Protein AF-A0A7J8TI11-F1 (afdb_monomer)

Organism: Gossypium davidsonii (NCBI:txid34287)

Mean predicted aligned error: 14.27 Å

Secondary structure (DSSP, 8-state):
--TTS-HHHHHHHHHHHHHHHHHHHHHHTTSSS--PPP---HHHHHHHHHHHHHHHHHHHHHHHHHHHHHHHHHHHHHS-HHHHHHHHHHHHHHHHHHHHHHH--

Sequence (105 aa):
MIEEFSGADLQAILSDAQFAAIHECLSSANSNEPGKMPAITDTVLKSIASKARRQLRFKIFSLKQQLLHLASSFLMNLIPWNLGNKISTWWEEDVELELSSVWHR

Solvent-accessible surface area (backbone atoms only — not comparable to full-atom values): 6168 Å² total; per-residue (Å²): 143,62,89,88,51,53,75,68,53,50,51,50,43,50,53,51,30,51,52,51,22,44,50,54,40,63,71,60,59,87,50,100,63,82,84,69,77,62,58,78,46,72,69,55,47,50,51,46,50,52,51,52,51,50,51,50,52,51,51,54,51,51,50,49,52,51,50,50,52,50,52,49,57,51,49,65,74,72,42,64,76,83,57,47,68,67,49,55,63,58,54,55,57,56,52,54,54,54,51,53,60,68,74,76,112

pLDDT: mean 72.11, std 12.58, range [42.88, 93.25]

Radius of gyration: 22.94 Å; Cα contacts (8 Å, |Δi|>4): 33; chains: 1; bounding box: 50×30×62 Å

Structure (mmCIF, N/CA/C/O backbone):
data_AF-A0A7J8TI11-F1
#
_entry.id   AF-A0A7J8TI11-F1
#
loop_
_atom_site.group_PDB
_atom_site.id
_atom_site.type_symbol
_atom_site.label_atom_id
_atom_site.label_alt_id
_atom_site.label_comp_id
_atom_site.label_asym_id
_atom_site.label_entity_id
_atom_site.label_seq_id
_atom_site.pdbx_PDB_ins_code
_atom_site.Cartn_x
_atom_site.Cartn_y
_atom_site.Cartn_z
_atom_site.occupancy
_atom_site.B_iso_or_equiv
_atom_site.auth_seq_id
_atom_site.auth_comp_id
_atom_site.auth_asym_id
_atom_site.auth_atom_id
_atom_site.pdbx_PDB_model_num
ATOM 1 N N . MET A 1 1 ? -9.167 7.881 -3.343 1.00 53.53 1 MET A N 1
ATOM 2 C CA . MET A 1 1 ? -8.105 7.322 -2.464 1.00 53.53 1 MET A CA 1
ATOM 3 C C . MET A 1 1 ? -7.507 6.018 -3.006 1.00 53.53 1 MET A C 1
ATOM 5 O O . MET A 1 1 ? -6.379 5.721 -2.646 1.00 53.53 1 MET A O 1
ATOM 9 N N . ILE A 1 2 ? -8.219 5.275 -3.866 1.00 56.16 2 ILE A N 1
ATOM 10 C CA . ILE A 1 2 ? -7.868 3.905 -4.292 1.00 56.16 2 ILE A CA 1
ATOM 11 C C . ILE A 1 2 ? -7.471 3.751 -5.772 1.00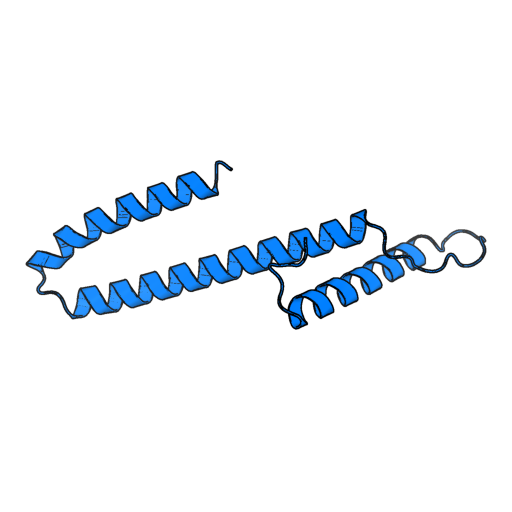 56.16 2 ILE A C 1
ATOM 13 O O . ILE A 1 2 ? -6.974 2.698 -6.139 1.00 56.16 2 ILE A O 1
ATOM 17 N N . GLU A 1 3 ? -7.628 4.780 -6.610 1.00 67.25 3 GLU A N 1
ATOM 18 C CA . GLU A 1 3 ? -7.377 4.683 -8.064 1.00 67.25 3 GLU A CA 1
ATOM 19 C C . GLU A 1 3 ? -5.907 4.447 -8.446 1.00 67.25 3 GLU A C 1
ATOM 21 O O . GLU A 1 3 ? -5.628 3.984 -9.545 1.00 67.25 3 GLU A O 1
ATOM 26 N N . GLU A 1 4 ? -4.962 4.739 -7.550 1.00 70.75 4 GLU A N 1
ATOM 27 C CA . GLU A 1 4 ? -3.522 4.595 -7.819 1.00 70.75 4 GLU A CA 1
ATOM 28 C C . GLU A 1 4 ? -2.945 3.238 -7.396 1.00 70.75 4 GLU A C 1
ATOM 30 O O . GLU A 1 4 ? -1.758 2.989 -7.596 1.00 70.75 4 GLU A O 1
ATOM 35 N N . PHE A 1 5 ? -3.754 2.372 -6.786 1.00 73.00 5 PHE A N 1
ATOM 36 C CA . PHE A 1 5 ? -3.291 1.101 -6.240 1.00 73.00 5 PHE A CA 1
ATOM 37 C C . PHE A 1 5 ? -3.744 -0.063 -7.111 1.00 73.00 5 PHE A C 1
ATOM 39 O O . PHE A 1 5 ? -4.904 -0.138 -7.517 1.00 73.00 5 PHE A O 1
ATOM 46 N N . SER A 1 6 ? -2.834 -1.005 -7.366 1.00 82.31 6 SER A N 1
ATOM 47 C CA . SER A 1 6 ? -3.221 -2.273 -7.980 1.00 82.31 6 SER A CA 1
ATOM 48 C C . SER A 1 6 ? -4.082 -3.094 -7.013 1.00 82.31 6 SER A C 1
ATOM 50 O O . SER A 1 6 ? -4.056 -2.885 -5.798 1.00 82.31 6 SER A O 1
ATOM 52 N N . GLY A 1 7 ? -4.826 -4.077 -7.529 1.00 83.31 7 GLY A N 1
ATOM 53 C CA . GLY A 1 7 ? -5.624 -4.976 -6.684 1.00 83.31 7 GLY A CA 1
ATOM 54 C C . GLY A 1 7 ? -4.795 -5.693 -5.608 1.00 83.31 7 GLY A C 1
ATOM 55 O O . GLY A 1 7 ? -5.269 -5.868 -4.489 1.00 83.31 7 GLY A O 1
ATOM 56 N N . ALA A 1 8 ? -3.536 -6.029 -5.913 1.00 83.62 8 ALA A N 1
ATOM 57 C CA . ALA A 1 8 ? -2.604 -6.621 -4.953 1.00 83.62 8 ALA A CA 1
ATOM 58 C C . ALA A 1 8 ? -2.181 -5.621 -3.863 1.00 83.62 8 ALA A C 1
ATOM 60 O O . ALA A 1 8 ? -2.137 -5.978 -2.687 1.00 83.62 8 ALA A O 1
ATOM 61 N N . ASP A 1 9 ? -1.935 -4.360 -4.235 1.00 79.31 9 ASP A N 1
ATOM 62 C CA . ASP A 1 9 ? -1.605 -3.305 -3.271 1.00 79.31 9 ASP A CA 1
ATOM 63 C C . ASP A 1 9 ? -2.787 -3.029 -2.334 1.00 79.31 9 ASP A C 1
ATOM 65 O O . ASP A 1 9 ? -2.603 -2.892 -1.127 1.00 79.31 9 ASP A O 1
ATOM 69 N N . LEU A 1 10 ? -4.014 -3.008 -2.865 1.00 83.88 10 LEU A N 1
ATOM 70 C CA . LEU A 1 10 ? -5.231 -2.850 -2.064 1.00 83.88 10 LEU A CA 1
ATOM 71 C C . LEU A 1 10 ? -5.423 -4.011 -1.085 1.00 83.88 10 LEU A C 1
ATOM 73 O O . LEU A 1 10 ? -5.784 -3.785 0.070 1.00 83.88 10 LEU A O 1
ATOM 77 N N . GLN A 1 11 ? -5.151 -5.241 -1.523 1.00 87.00 11 GLN A N 1
ATOM 78 C CA . GLN A 1 11 ? -5.241 -6.421 -0.669 1.00 87.00 11 GLN A CA 1
ATOM 79 C C . GLN A 1 11 ? -4.201 -6.384 0.461 1.00 87.00 11 GLN A C 1
ATOM 81 O O . GLN A 1 11 ? -4.541 -6.676 1.607 1.00 87.00 11 GLN A O 1
ATOM 86 N N . ALA A 1 12 ? -2.969 -5.956 0.170 1.00 85.88 12 ALA A N 1
ATOM 87 C CA . ALA A 1 12 ? -1.927 -5.768 1.178 1.00 85.88 12 ALA A CA 1
ATOM 88 C C . ALA A 1 12 ? -2.285 -4.651 2.177 1.00 85.88 12 ALA A C 1
ATOM 90 O O . ALA A 1 12 ? -2.200 -4.860 3.384 1.00 85.88 12 ALA A O 1
ATOM 91 N N . ILE A 1 13 ? -2.775 -3.501 1.694 1.00 84.19 13 ILE A N 1
ATOM 92 C CA . ILE A 1 13 ? -3.222 -2.376 2.535 1.00 84.19 13 ILE A CA 1
ATOM 93 C C . ILE A 1 13 ? -4.345 -2.806 3.486 1.00 84.19 13 ILE A C 1
ATOM 95 O O . ILE A 1 13 ? -4.325 -2.457 4.666 1.00 84.19 13 ILE A O 1
ATOM 99 N N . LEU A 1 14 ? -5.334 -3.553 2.987 1.00 86.00 14 LEU A N 1
ATOM 100 C CA . LEU A 1 14 ? -6.451 -4.030 3.803 1.00 86.00 14 LEU A CA 1
ATOM 101 C C . LEU A 1 14 ? -6.006 -5.069 4.834 1.00 86.00 14 LEU A C 1
ATOM 103 O O . LEU A 1 14 ? -6.433 -4.992 5.984 1.00 86.00 14 LEU A O 1
ATOM 107 N N . SER A 1 15 ? -5.126 -5.995 4.448 1.00 88.31 15 SER A N 1
ATOM 108 C CA . SER A 1 15 ? -4.550 -6.983 5.365 1.00 88.31 15 SER A CA 1
ATOM 109 C C . SER A 1 15 ? -3.752 -6.311 6.489 1.00 88.31 15 SER A C 1
ATOM 111 O O . SER A 1 15 ? -3.935 -6.639 7.662 1.00 88.31 15 SER A O 1
ATOM 113 N N . ASP A 1 16 ? -2.925 -5.317 6.158 1.00 85.75 16 ASP A N 1
ATOM 114 C CA . ASP A 1 16 ? -2.168 -4.534 7.140 1.00 85.75 16 ASP A CA 1
ATOM 115 C C . ASP A 1 16 ? -3.100 -3.738 8.069 1.00 85.75 16 ASP A C 1
ATOM 117 O O . ASP A 1 16 ? -2.851 -3.644 9.272 1.00 85.75 16 ASP A O 1
ATOM 121 N N . ALA A 1 17 ? -4.199 -3.187 7.540 1.00 85.44 17 ALA A N 1
ATOM 122 C CA . ALA A 1 17 ? -5.180 -2.439 8.329 1.00 85.44 17 ALA A CA 1
ATOM 123 C C . ALA A 1 17 ? -5.954 -3.328 9.303 1.00 85.44 17 ALA A C 1
ATOM 125 O O . ALA A 1 17 ? -6.197 -2.929 10.443 1.00 85.44 17 ALA A O 1
ATOM 126 N N . GLN A 1 18 ? -6.289 -4.547 8.885 1.00 86.81 18 GLN A N 1
ATOM 127 C CA . GLN A 1 18 ? -6.874 -5.555 9.763 1.00 86.81 18 GLN A CA 1
ATOM 128 C C . GLN A 1 18 ? -5.901 -5.949 10.875 1.00 86.81 18 GLN A C 1
ATOM 130 O O . GLN A 1 18 ? -6.284 -5.974 12.044 1.00 86.81 18 GLN A O 1
ATOM 135 N N . PHE A 1 19 ? -4.635 -6.193 10.535 1.00 86.94 19 PHE A N 1
ATOM 136 C CA . PHE A 1 19 ? -3.611 -6.540 11.517 1.00 86.94 19 PHE A CA 1
ATOM 137 C C . PHE A 1 19 ? -3.377 -5.412 12.535 1.00 86.94 19 PHE A C 1
ATOM 139 O O . PHE A 1 19 ? -3.317 -5.666 13.738 1.00 86.94 19 PHE A O 1
ATOM 146 N N . ALA A 1 20 ? -3.329 -4.157 12.079 1.00 83.00 20 ALA A N 1
ATOM 147 C CA . ALA A 1 20 ? -3.209 -2.989 12.950 1.00 83.00 20 ALA A CA 1
ATOM 148 C C . ALA A 1 20 ? -4.412 -2.836 13.901 1.00 83.00 20 ALA A C 1
ATOM 150 O O . ALA A 1 20 ? -4.217 -2.594 15.091 1.00 83.00 20 ALA A O 1
ATOM 151 N N . ALA A 1 21 ? -5.639 -3.043 13.409 1.00 81.50 21 ALA A N 1
ATOM 152 C CA . ALA A 1 21 ? -6.851 -2.986 14.229 1.00 81.50 21 ALA A CA 1
ATOM 153 C C . ALA A 1 21 ? -6.895 -4.099 15.295 1.00 81.50 21 ALA A C 1
ATOM 155 O O . ALA A 1 21 ? -7.314 -3.863 16.429 1.00 81.50 21 ALA A O 1
ATOM 156 N N . ILE A 1 22 ? -6.428 -5.307 14.960 1.00 83.69 22 ILE A N 1
ATOM 157 C CA . ILE A 1 22 ? -6.281 -6.412 15.922 1.00 83.69 22 ILE A CA 1
ATOM 158 C C . ILE A 1 22 ? -5.234 -6.060 16.980 1.00 83.69 22 ILE A C 1
ATOM 160 O O . ILE A 1 22 ? -5.480 -6.247 18.169 1.00 83.69 22 ILE A O 1
ATOM 164 N N . HIS A 1 23 ? -4.086 -5.518 16.569 1.00 81.62 23 HIS A N 1
ATOM 165 C CA . HIS A 1 23 ? -3.027 -5.127 17.495 1.00 81.62 23 HIS A CA 1
ATOM 166 C C . HIS A 1 23 ? -3.493 -4.039 18.475 1.00 81.62 23 HIS A C 1
ATOM 168 O O . HIS A 1 23 ? -3.226 -4.135 19.671 1.00 81.62 23 HIS A O 1
ATOM 174 N N . GLU A 1 24 ? -4.217 -3.024 18.001 1.00 78.31 24 GLU A N 1
ATOM 175 C CA . GLU A 1 24 ? -4.801 -1.968 18.841 1.00 78.31 24 GLU A CA 1
ATOM 176 C C . GLU A 1 24 ? -5.837 -2.529 19.834 1.00 78.31 24 GLU A C 1
ATOM 178 O O . GLU A 1 24 ? -5.848 -2.175 21.016 1.00 78.31 24 GLU A O 1
ATOM 183 N N . CYS A 1 25 ? -6.656 -3.483 19.387 1.00 74.12 25 CYS A N 1
ATOM 184 C CA . CYS A 1 25 ? -7.621 -4.170 20.238 1.00 74.12 25 CYS A CA 1
ATOM 185 C C . CYS A 1 25 ? -6.946 -5.022 21.326 1.00 74.12 25 CYS A C 1
ATOM 187 O O . CYS A 1 25 ? -7.336 -4.961 22.488 1.00 74.12 25 CYS A O 1
ATOM 189 N N . LEU A 1 26 ? -5.911 -5.790 20.979 1.00 74.12 26 LEU A N 1
ATOM 190 C CA . LEU A 1 26 ? -5.170 -6.614 21.940 1.00 74.12 26 LEU A CA 1
ATOM 191 C C . LEU A 1 26 ? -4.334 -5.763 22.905 1.00 74.12 26 LEU A C 1
ATOM 193 O O . LEU A 1 26 ? -4.229 -6.098 24.079 1.00 74.12 26 LEU A O 1
ATOM 197 N N . SER A 1 27 ? -3.790 -4.634 22.439 1.00 69.31 27 SER A N 1
ATOM 198 C CA . SER A 1 27 ? -3.040 -3.691 23.284 1.00 69.31 27 SER A CA 1
ATOM 199 C C . SER A 1 27 ? -3.934 -2.951 24.287 1.00 69.31 27 SER A C 1
ATOM 201 O O . SER A 1 27 ? -3.448 -2.505 25.324 1.00 69.31 27 SER A O 1
ATOM 203 N N . SER A 1 28 ? -5.232 -2.811 23.991 1.00 65.38 28 SER A N 1
ATOM 204 C CA . SER A 1 28 ? -6.211 -2.161 24.875 1.00 65.38 28 SER A CA 1
ATOM 205 C C . SER A 1 28 ? -6.932 -3.126 25.826 1.00 65.38 28 SER A C 1
ATOM 207 O O . SER A 1 28 ? -7.580 -2.669 26.763 1.00 65.38 28 SER A O 1
ATOM 209 N N . ALA A 1 29 ? -6.753 -4.443 25.667 1.00 59.72 29 ALA A N 1
ATOM 210 C CA . ALA A 1 29 ? -7.415 -5.500 26.444 1.00 59.72 29 ALA A CA 1
ATOM 211 C C . ALA A 1 29 ? -6.944 -5.644 27.914 1.00 59.72 29 ALA A C 1
ATOM 213 O O . ALA A 1 29 ? -7.225 -6.650 28.561 1.00 59.72 29 ALA A O 1
ATOM 214 N N . ASN A 1 30 ? -6.257 -4.641 28.471 1.00 56.78 30 ASN A N 1
ATOM 215 C CA . ASN A 1 30 ? -5.862 -4.605 29.885 1.00 56.78 30 ASN A CA 1
ATOM 216 C C . ASN A 1 30 ? -7.014 -4.217 30.838 1.00 56.78 30 ASN A C 1
ATOM 218 O O . ASN A 1 30 ? -6.800 -4.129 32.047 1.00 56.78 30 ASN A O 1
ATOM 222 N N . SER A 1 31 ? -8.222 -3.958 30.331 1.00 58.12 31 SER A N 1
ATOM 223 C CA . SER A 1 31 ? -9.407 -3.657 31.135 1.00 58.12 31 SER A CA 1
ATOM 224 C C . SER A 1 31 ? -10.440 -4.779 31.021 1.00 58.12 31 SER A C 1
ATOM 226 O O . SER A 1 31 ? -10.644 -5.350 29.956 1.00 58.12 31 SER A O 1
ATOM 228 N N . ASN A 1 32 ? -11.108 -5.085 32.136 1.00 58.72 32 ASN A N 1
ATOM 229 C CA . ASN A 1 32 ? -12.155 -6.108 32.285 1.00 58.72 32 ASN A CA 1
ATOM 230 C C . ASN A 1 32 ? -13.450 -5.814 31.481 1.00 58.72 32 ASN A C 1
ATOM 232 O O . ASN A 1 32 ? -14.543 -6.174 31.919 1.00 58.72 32 ASN A O 1
ATOM 236 N N . GLU A 1 33 ? -13.363 -5.121 30.344 1.00 60.53 33 GLU A N 1
ATOM 237 C CA . GLU A 1 33 ? -14.504 -4.788 29.494 1.00 60.53 33 GLU A CA 1
ATOM 238 C C . GLU A 1 33 ? -14.776 -5.879 28.443 1.00 60.53 33 GLU A C 1
ATOM 240 O O . GLU A 1 33 ? -13.845 -6.519 27.946 1.00 60.53 33 GLU A O 1
ATOM 245 N N . PRO A 1 34 ? -16.054 -6.118 28.0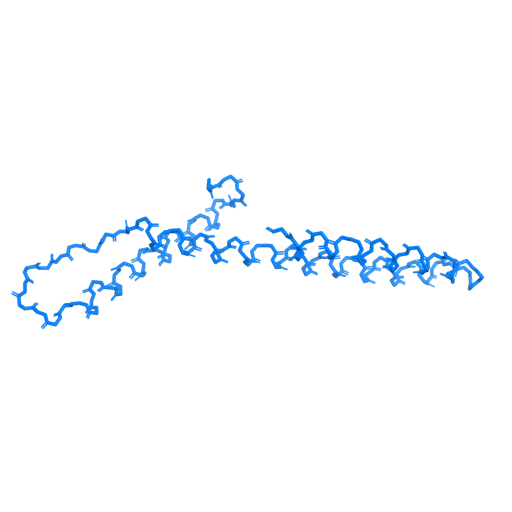89 1.00 57.62 34 PRO A N 1
ATOM 246 C CA . PRO A 1 34 ? -16.425 -7.128 27.105 1.00 57.62 34 PRO A CA 1
ATOM 247 C C . PRO A 1 34 ? -15.743 -6.856 25.759 1.00 57.62 34 PRO A C 1
ATOM 249 O O . PRO A 1 34 ? -15.779 -5.737 25.248 1.00 57.62 34 PRO A O 1
ATOM 252 N N . GLY A 1 35 ? -15.123 -7.907 25.206 1.00 62.59 35 GLY A N 1
ATOM 253 C CA . GLY A 1 35 ? -14.238 -7.877 24.041 1.00 62.59 35 GLY A CA 1
ATOM 254 C C . GLY A 1 35 ? -14.751 -6.999 22.905 1.00 62.59 35 GLY A C 1
ATOM 255 O O . GLY A 1 35 ? -15.660 -7.372 22.161 1.00 62.59 35 GLY A O 1
ATOM 256 N N . LYS A 1 36 ? -14.146 -5.820 22.767 1.00 66.06 36 LYS A N 1
ATOM 257 C CA . LYS A 1 36 ? -14.424 -4.910 21.662 1.00 66.06 36 LYS A CA 1
ATOM 258 C C . LYS A 1 36 ? -13.932 -5.577 20.380 1.00 66.06 36 LYS A C 1
ATOM 260 O O . LYS A 1 36 ? -12.770 -5.939 20.283 1.00 66.06 36 LYS A O 1
ATOM 265 N N . MET A 1 37 ? -14.809 -5.785 19.404 1.00 70.81 37 MET A N 1
ATOM 266 C CA . MET A 1 37 ? -14.404 -6.361 18.120 1.00 70.81 37 MET A CA 1
ATOM 267 C C . MET A 1 37 ? -13.420 -5.400 17.424 1.00 70.81 37 MET A C 1
ATOM 269 O O . MET A 1 37 ? -13.724 -4.204 17.346 1.00 70.81 37 MET A O 1
ATOM 273 N N . PRO A 1 38 ? -12.264 -5.870 16.915 1.00 68.38 38 PRO A N 1
ATOM 274 C CA . PRO A 1 38 ? -11.336 -5.014 16.185 1.00 68.38 38 PRO A CA 1
ATOM 275 C C . PRO A 1 38 ? -12.029 -4.433 14.951 1.00 68.38 38 PRO A C 1
ATOM 277 O O . PRO A 1 38 ? -12.543 -5.164 14.104 1.00 68.38 38 PRO A O 1
ATOM 280 N N . ALA A 1 39 ? -12.053 -3.106 14.861 1.00 78.12 39 ALA A N 1
ATOM 281 C CA . ALA A 1 39 ? -12.679 -2.372 13.772 1.00 78.12 39 ALA A CA 1
ATOM 282 C C . ALA A 1 39 ? -11.627 -1.521 13.063 1.00 78.12 39 ALA A C 1
ATOM 284 O O . ALA A 1 39 ? -10.859 -0.806 13.705 1.00 78.12 39 ALA A O 1
ATOM 285 N N . ILE A 1 40 ? -11.607 -1.578 11.731 1.00 80.06 40 ILE A N 1
ATOM 286 C CA . ILE A 1 40 ? -10.744 -0.709 10.931 1.00 80.06 40 ILE A CA 1
ATOM 287 C C . ILE A 1 40 ? -11.308 0.708 11.018 1.00 80.06 40 ILE A C 1
ATOM 289 O O . ILE A 1 40 ? -12.382 0.997 10.490 1.00 80.06 40 ILE A O 1
ATOM 293 N N . THR A 1 41 ? -10.585 1.592 11.690 1.00 82.62 41 THR A N 1
ATOM 294 C CA . THR A 1 41 ? -10.919 3.013 11.755 1.00 82.62 41 THR A CA 1
ATOM 295 C C . THR A 1 41 ? -10.373 3.745 10.527 1.00 82.62 41 THR A C 1
ATOM 297 O O . THR A 1 41 ? -9.364 3.353 9.932 1.00 82.62 41 THR A O 1
ATOM 300 N N . ASP A 1 42 ? -11.026 4.844 10.139 1.00 83.19 42 ASP A N 1
ATOM 301 C CA . ASP A 1 42 ? -10.602 5.669 8.996 1.00 83.19 42 ASP A CA 1
ATOM 302 C C . ASP A 1 42 ? -9.171 6.218 9.177 1.00 83.19 42 ASP A C 1
ATOM 304 O O . ASP A 1 42 ? -8.416 6.353 8.215 1.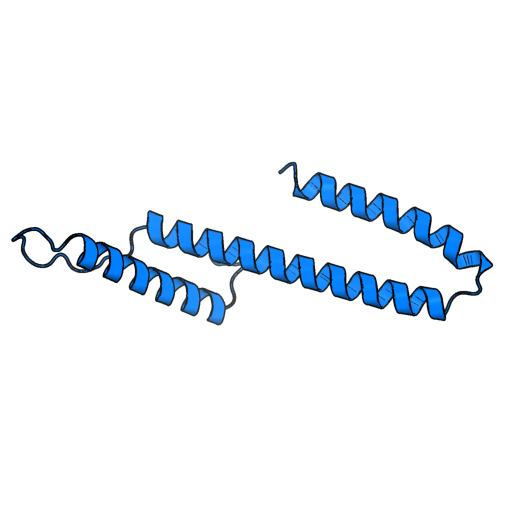00 83.19 42 ASP A O 1
ATOM 308 N N . THR A 1 43 ? -8.752 6.461 10.423 1.00 81.12 43 THR A N 1
ATOM 309 C CA . THR A 1 43 ? -7.393 6.905 10.765 1.00 81.12 43 THR A CA 1
ATOM 310 C C . THR A 1 43 ? -6.337 5.843 10.446 1.00 81.12 43 THR A C 1
ATOM 312 O O . THR A 1 43 ? -5.327 6.161 9.812 1.00 81.12 43 THR A O 1
ATOM 315 N N . VAL A 1 44 ? -6.577 4.580 10.819 1.00 79.69 44 VAL A N 1
ATOM 316 C CA . VAL A 1 44 ? -5.681 3.447 10.528 1.00 79.69 44 VAL A CA 1
ATOM 317 C C . VAL A 1 44 ? -5.606 3.200 9.023 1.00 79.69 44 VAL A C 1
ATOM 319 O O . VAL A 1 44 ? -4.510 3.106 8.463 1.00 79.69 44 VAL A O 1
ATOM 322 N N . LEU A 1 45 ? -6.755 3.191 8.342 1.00 78.94 45 LEU A N 1
ATOM 323 C CA . LEU A 1 45 ? -6.815 2.971 6.899 1.00 78.94 45 LEU A CA 1
ATOM 324 C C . LEU A 1 45 ? -6.084 4.075 6.117 1.00 78.94 45 LEU A C 1
ATOM 326 O O . LEU A 1 45 ? -5.291 3.777 5.223 1.00 78.94 45 LEU A O 1
ATOM 330 N N . LYS A 1 46 ? -6.287 5.351 6.475 1.00 83.00 46 LYS A N 1
ATOM 331 C CA . LYS A 1 46 ? -5.578 6.485 5.857 1.00 83.00 46 LYS A CA 1
ATOM 332 C C . LYS A 1 46 ? -4.076 6.450 6.116 1.00 83.00 46 LYS A C 1
ATOM 334 O O . LYS A 1 46 ? -3.306 6.759 5.206 1.00 83.00 46 LYS A O 1
ATOM 339 N N . SER A 1 47 ? -3.648 6.070 7.320 1.00 81.69 47 SER A N 1
ATOM 340 C CA . SER A 1 47 ? -2.226 5.945 7.664 1.00 81.69 47 SER A CA 1
ATOM 341 C C . SER A 1 47 ? -1.529 4.899 6.789 1.00 81.69 47 SER A C 1
ATOM 343 O O . SER A 1 47 ? -0.508 5.182 6.154 1.00 81.69 47 SER A O 1
ATOM 345 N N . ILE A 1 48 ? -2.131 3.715 6.669 1.00 82.62 48 ILE A N 1
ATOM 346 C CA . ILE A 1 48 ? -1.576 2.601 5.893 1.00 82.62 48 ILE A CA 1
ATOM 347 C C . ILE A 1 48 ? -1.618 2.906 4.394 1.00 82.62 48 ILE A C 1
ATOM 349 O O . ILE A 1 48 ? -0.610 2.732 3.709 1.00 82.62 48 ILE A O 1
ATOM 353 N N . ALA A 1 49 ? -2.717 3.475 3.891 1.00 78.75 49 ALA A N 1
ATOM 354 C CA . ALA A 1 49 ? -2.803 3.925 2.503 1.00 78.75 49 ALA A CA 1
ATOM 355 C C . ALA A 1 49 ? -1.761 5.015 2.181 1.00 78.75 49 ALA A C 1
ATOM 357 O O . ALA A 1 49 ? -1.130 4.979 1.127 1.00 78.75 49 ALA A O 1
ATOM 358 N N . SER A 1 50 ? -1.518 5.967 3.091 1.00 81.00 50 SER A N 1
ATOM 359 C CA . SER A 1 50 ? -0.490 7.007 2.922 1.00 81.00 50 SER A CA 1
ATOM 360 C C . SER A 1 50 ? 0.924 6.418 2.869 1.00 81.00 50 SER A C 1
ATOM 362 O O . SER A 1 50 ? 1.732 6.802 2.015 1.00 81.00 50 SER A O 1
ATOM 364 N N . LYS A 1 51 ? 1.214 5.435 3.731 1.00 80.50 51 LYS A N 1
ATOM 365 C CA . LYS A 1 51 ? 2.484 4.698 3.732 1.00 80.50 51 LYS A CA 1
ATOM 366 C C . LYS A 1 51 ? 2.687 3.936 2.421 1.00 80.50 51 LYS A C 1
ATOM 368 O O . LYS A 1 51 ? 3.739 4.090 1.799 1.00 80.50 51 LYS A O 1
ATOM 373 N N . ALA A 1 52 ? 1.678 3.196 1.969 1.00 76.62 52 ALA A N 1
ATOM 374 C CA . ALA A 1 52 ? 1.719 2.471 0.702 1.00 76.62 52 ALA A CA 1
ATOM 375 C C . ALA A 1 52 ? 1.916 3.424 -0.489 1.00 76.62 52 ALA A C 1
ATOM 377 O O . ALA A 1 52 ? 2.758 3.186 -1.353 1.00 76.62 52 ALA A O 1
ATOM 378 N N . ARG A 1 53 ? 1.233 4.576 -0.492 1.00 77.00 53 ARG A N 1
ATOM 379 C CA . ARG A 1 53 ? 1.394 5.598 -1.539 1.00 77.00 53 ARG A CA 1
ATOM 380 C C . ARG A 1 53 ? 2.812 6.163 -1.579 1.00 77.00 53 ARG A C 1
ATOM 382 O O . ARG A 1 53 ? 3.366 6.383 -2.653 1.00 77.00 53 ARG A O 1
ATOM 389 N N . ARG A 1 54 ? 3.426 6.392 -0.412 1.00 74.12 54 ARG A N 1
ATOM 390 C CA . ARG A 1 54 ? 4.822 6.844 -0.313 1.00 74.12 54 ARG A CA 1
ATOM 391 C C . ARG A 1 54 ? 5.791 5.791 -0.855 1.00 74.12 54 ARG A C 1
ATOM 393 O O . ARG A 1 54 ? 6.712 6.152 -1.580 1.00 74.12 54 ARG A O 1
ATOM 400 N N . GLN A 1 55 ? 5.567 4.514 -0.548 1.00 75.56 55 GLN A N 1
ATOM 401 C CA . GLN A 1 55 ? 6.380 3.408 -1.062 1.00 75.56 55 GLN A CA 1
ATOM 402 C C . GLN A 1 55 ? 6.257 3.254 -2.581 1.00 75.56 55 GLN A C 1
ATOM 404 O O . GLN A 1 55 ? 7.271 3.082 -3.254 1.00 75.56 55 GLN A O 1
ATOM 409 N N . LEU A 1 56 ? 5.047 3.391 -3.130 1.00 76.69 56 LEU A N 1
ATOM 410 C CA . LEU A 1 56 ? 4.823 3.369 -4.575 1.00 76.69 56 LEU A CA 1
ATOM 411 C C . LEU A 1 56 ? 5.577 4.508 -5.273 1.00 76.69 56 LEU A C 1
ATOM 413 O O . LEU A 1 56 ? 6.331 4.261 -6.213 1.00 76.69 56 LEU A O 1
ATOM 417 N N . ARG A 1 57 ? 5.446 5.744 -4.769 1.00 76.44 57 ARG A N 1
ATOM 418 C CA . ARG A 1 57 ? 6.190 6.900 -5.298 1.00 76.44 57 ARG A CA 1
ATOM 419 C C . ARG A 1 57 ? 7.700 6.693 -5.225 1.00 76.44 57 ARG A C 1
ATOM 421 O O . ARG A 1 57 ? 8.389 6.962 -6.203 1.00 76.44 57 ARG A O 1
ATOM 428 N N . PHE A 1 58 ? 8.203 6.169 -4.108 1.00 77.88 58 PHE A N 1
ATOM 429 C CA . PHE A 1 58 ? 9.624 5.861 -3.951 1.00 77.88 58 PHE A CA 1
ATOM 430 C C . PHE A 1 58 ? 10.100 4.813 -4.964 1.00 77.88 58 PHE A C 1
ATOM 432 O O . PHE A 1 58 ? 11.142 4.990 -5.588 1.00 77.88 58 PHE A O 1
ATOM 439 N N . LYS A 1 59 ? 9.323 3.746 -5.180 1.00 80.00 59 LYS A N 1
ATOM 440 C CA . LYS A 1 59 ? 9.660 2.688 -6.140 1.00 80.00 59 LYS A CA 1
ATOM 441 C C . LYS A 1 59 ? 9.677 3.206 -7.577 1.00 80.00 59 LYS A C 1
ATOM 443 O O . LYS A 1 59 ? 10.620 2.922 -8.307 1.00 80.00 59 LYS A O 1
ATOM 448 N N . ILE A 1 60 ? 8.673 3.992 -7.969 1.00 79.75 60 ILE A N 1
ATOM 449 C CA . ILE A 1 60 ? 8.617 4.623 -9.296 1.00 79.75 60 ILE A CA 1
ATOM 450 C C . ILE A 1 60 ? 9.804 5.569 -9.485 1.00 79.75 60 ILE A C 1
ATOM 452 O O . ILE A 1 60 ? 10.459 5.520 -10.520 1.00 79.75 60 ILE A O 1
ATOM 456 N N . PHE A 1 61 ? 10.114 6.395 -8.484 1.00 79.69 61 PHE A N 1
ATOM 457 C CA . PHE A 1 61 ? 11.268 7.290 -8.527 1.00 79.69 61 PHE A CA 1
ATOM 458 C C . PHE A 1 61 ? 12.586 6.516 -8.662 1.00 79.69 61 PHE A C 1
ATOM 460 O O . PHE A 1 61 ? 13.401 6.831 -9.523 1.00 79.69 61 PHE A O 1
ATOM 467 N N . SER A 1 62 ? 12.773 5.459 -7.870 1.00 82.50 62 SER A N 1
ATOM 468 C CA . SER A 1 62 ? 13.957 4.601 -7.943 1.00 82.50 62 SER A CA 1
ATOM 469 C C . SER A 1 62 ? 14.099 3.935 -9.316 1.00 82.50 62 SER A C 1
ATOM 471 O O . SER A 1 62 ? 15.183 3.968 -9.893 1.00 82.50 62 SER A O 1
ATOM 473 N N . LEU A 1 63 ? 13.008 3.410 -9.883 1.00 87.50 63 LEU A N 1
ATOM 474 C CA . LEU A 1 63 ? 13.006 2.831 -11.229 1.00 87.50 63 LEU A CA 1
ATOM 475 C C . LEU A 1 63 ? 13.301 3.877 -12.307 1.00 87.50 63 LEU A C 1
ATOM 477 O O . LEU A 1 63 ? 14.079 3.602 -13.217 1.00 87.50 63 LEU A O 1
ATOM 481 N N . LYS A 1 64 ? 12.728 5.083 -12.193 1.00 87.31 64 LYS A N 1
ATOM 482 C CA . LYS A 1 64 ? 13.056 6.208 -13.078 1.00 87.31 64 LYS A CA 1
ATOM 483 C C . LYS A 1 64 ? 14.554 6.510 -13.040 1.00 87.31 64 LYS A C 1
ATOM 485 O O . LYS A 1 64 ? 15.163 6.605 -14.097 1.00 87.31 64 LYS A O 1
ATOM 490 N N . GLN A 1 65 ? 15.151 6.604 -11.851 1.00 85.50 65 GLN A N 1
ATOM 491 C CA . GLN A 1 65 ? 16.587 6.861 -11.685 1.00 85.50 65 GLN A CA 1
ATOM 492 C C . GLN A 1 65 ? 17.450 5.741 -12.278 1.00 85.50 65 GLN A C 1
ATOM 494 O O . GLN A 1 65 ? 18.417 6.015 -12.983 1.00 85.50 65 GLN A O 1
ATOM 499 N N . GLN A 1 66 ? 17.077 4.475 -12.067 1.00 93.25 66 GLN A N 1
ATOM 500 C CA . GLN A 1 66 ? 17.773 3.339 -12.679 1.00 93.25 66 GLN A CA 1
ATOM 501 C C . GLN A 1 66 ? 17.692 3.366 -14.208 1.00 93.25 66 GLN A C 1
ATOM 503 O O . GLN A 1 66 ? 18.695 3.122 -14.880 1.00 93.25 66 GLN A O 1
ATOM 508 N N . LEU A 1 67 ? 16.520 3.686 -14.760 1.00 90.12 67 LEU A N 1
ATOM 509 C CA . LEU A 1 67 ? 16.329 3.820 -16.200 1.00 90.12 67 LEU A CA 1
ATOM 510 C C . LEU A 1 67 ? 17.153 4.984 -16.762 1.00 90.12 67 LEU A C 1
ATOM 512 O O . LEU A 1 67 ? 17.787 4.817 -17.799 1.00 90.12 67 LEU A O 1
ATOM 516 N N . LEU A 1 68 ? 17.189 6.126 -16.067 1.00 84.31 68 LEU A N 1
ATOM 517 C CA . LEU A 1 68 ? 18.005 7.284 -16.443 1.00 84.31 68 LEU A CA 1
ATOM 518 C C . LEU A 1 68 ? 19.490 6.925 -16.476 1.00 84.31 68 LEU A C 1
ATOM 520 O O . LEU A 1 68 ? 20.185 7.212 -17.447 1.00 84.31 68 LEU A O 1
ATOM 524 N N . HIS A 1 69 ? 19.961 6.250 -15.428 1.00 87.38 69 HIS A N 1
ATOM 525 C CA . HIS A 1 69 ? 21.344 5.813 -15.316 1.00 87.38 69 HIS A CA 1
ATOM 526 C C . HIS A 1 69 ? 21.717 4.847 -16.449 1.00 87.38 69 HIS A C 1
ATOM 528 O O . HIS A 1 69 ? 22.784 4.968 -17.049 1.00 87.38 69 HIS A O 1
ATOM 534 N N . LEU A 1 70 ? 20.822 3.912 -16.782 1.00 90.94 70 LEU A N 1
ATOM 535 C CA . LEU A 1 70 ? 21.009 2.998 -17.905 1.00 90.94 70 LEU A CA 1
ATOM 536 C C . LEU A 1 70 ? 21.006 3.742 -19.248 1.00 90.94 70 LEU A C 1
ATOM 538 O O . LEU A 1 70 ? 21.883 3.522 -20.073 1.00 90.94 70 LEU A O 1
ATOM 542 N N . ALA A 1 71 ? 20.058 4.649 -19.474 1.00 82.44 71 ALA A N 1
ATOM 543 C CA . ALA A 1 71 ? 19.991 5.430 -20.706 1.00 82.44 71 ALA A CA 1
ATOM 544 C C . ALA A 1 71 ? 21.254 6.284 -20.904 1.00 82.44 71 ALA A C 1
ATOM 546 O O . ALA A 1 71 ? 21.815 6.306 -21.998 1.00 82.44 71 ALA A O 1
ATOM 547 N N . SER A 1 72 ? 21.746 6.919 -19.838 1.00 81.19 72 SER A N 1
ATOM 548 C CA . SER A 1 72 ? 22.990 7.693 -19.853 1.00 81.19 72 SER A CA 1
ATOM 549 C C . SER A 1 72 ? 24.205 6.817 -20.17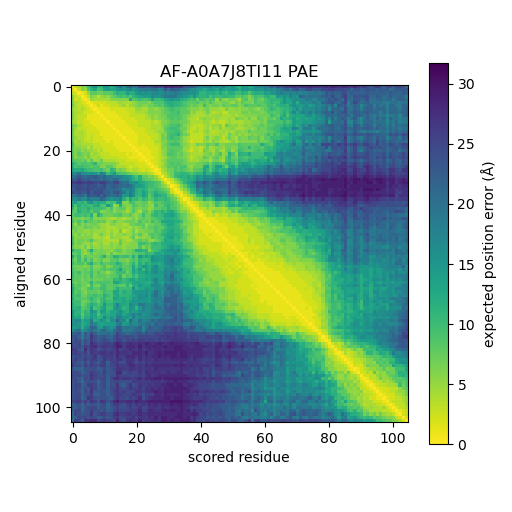1 1.00 81.19 72 SER A C 1
ATOM 551 O O . SER A 1 72 ? 25.009 7.171 -21.035 1.00 81.19 72 SER A O 1
ATOM 553 N N . SER A 1 73 ? 24.310 5.629 -19.563 1.00 82.69 73 SER A N 1
ATOM 554 C CA . SER A 1 73 ? 25.419 4.713 -19.849 1.00 82.69 73 SER A CA 1
ATOM 555 C C . SER A 1 73 ? 25.411 4.224 -21.300 1.00 82.69 73 SER A C 1
ATOM 557 O O . SER A 1 73 ? 26.468 4.113 -21.918 1.00 82.69 73 SER A O 1
ATOM 559 N N . PHE A 1 74 ? 24.236 3.996 -21.889 1.00 83.75 74 PHE A N 1
ATOM 560 C CA . PHE A 1 74 ? 24.116 3.688 -23.313 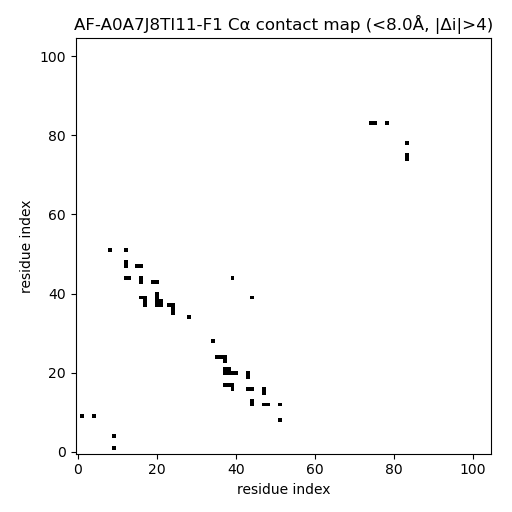1.00 83.75 74 PHE A CA 1
ATOM 561 C C . PHE A 1 74 ? 24.504 4.878 -24.198 1.00 83.75 74 PHE A C 1
ATOM 563 O O . PHE A 1 74 ? 25.294 4.709 -25.124 1.00 83.75 74 PHE A O 1
ATOM 570 N N . LEU A 1 75 ? 24.004 6.083 -23.910 1.00 79.69 75 LEU A N 1
ATOM 571 C CA . LEU A 1 75 ? 24.307 7.283 -24.696 1.00 79.69 75 LEU A CA 1
ATOM 572 C C . LEU A 1 75 ? 25.805 7.612 -24.691 1.00 79.69 75 LEU A C 1
ATOM 574 O O . LEU A 1 75 ? 26.375 7.866 -25.750 1.00 79.69 75 LEU A O 1
ATOM 578 N N . MET A 1 76 ? 26.470 7.521 -23.539 1.00 74.25 76 MET A N 1
ATOM 579 C CA . MET A 1 76 ? 27.915 7.758 -23.434 1.00 74.25 76 MET A CA 1
ATOM 580 C C . MET A 1 76 ? 28.754 6.741 -24.222 1.00 74.25 76 MET A C 1
ATOM 582 O O . MET A 1 76 ? 29.849 7.070 -24.669 1.00 74.25 76 MET A O 1
ATOM 586 N N . ASN A 1 77 ? 28.233 5.532 -24.446 1.00 76.38 77 ASN A N 1
ATOM 587 C CA . ASN A 1 77 ? 28.892 4.505 -25.256 1.00 76.38 77 ASN A CA 1
ATOM 588 C C . ASN A 1 77 ? 28.604 4.627 -26.766 1.00 76.38 77 ASN A C 1
ATOM 590 O O . ASN A 1 77 ? 29.329 4.039 -27.566 1.00 76.38 77 ASN A O 1
ATOM 594 N N . LEU A 1 78 ? 27.561 5.364 -27.172 1.00 67.75 78 LEU A N 1
ATOM 595 C CA . LEU A 1 78 ? 27.174 5.546 -28.581 1.00 67.75 78 LEU A CA 1
ATOM 596 C C . LEU A 1 78 ? 27.621 6.884 -29.190 1.00 67.75 78 LEU A C 1
ATOM 598 O O . LEU A 1 78 ? 27.646 7.014 -30.415 1.00 67.75 78 LEU A O 1
ATOM 602 N N . ILE A 1 79 ? 27.948 7.888 -28.376 1.00 61.72 79 ILE A N 1
ATOM 603 C CA . ILE A 1 79 ? 28.231 9.246 -28.851 1.00 61.72 79 ILE A CA 1
ATOM 604 C C . ILE A 1 79 ? 29.752 9.465 -28.980 1.00 61.72 79 ILE A C 1
ATOM 606 O O . ILE A 1 79 ? 30.477 9.297 -28.000 1.00 61.72 79 ILE A O 1
ATOM 610 N N . PRO A 1 80 ? 30.273 9.909 -30.145 1.00 62.44 80 PRO A N 1
ATOM 611 C CA . PRO A 1 80 ? 31.655 10.371 -30.255 1.00 62.44 80 PRO A CA 1
ATOM 612 C C . PRO A 1 80 ? 31.906 11.521 -29.269 1.00 62.44 80 PRO A C 1
ATOM 614 O O . PRO A 1 80 ? 31.137 12.481 -29.248 1.00 62.44 80 PRO A O 1
ATOM 617 N N . TRP A 1 81 ? 32.993 11.437 -28.495 1.00 55.59 81 TRP A N 1
ATOM 618 C CA . TRP A 1 81 ? 33.352 12.262 -27.319 1.00 55.59 81 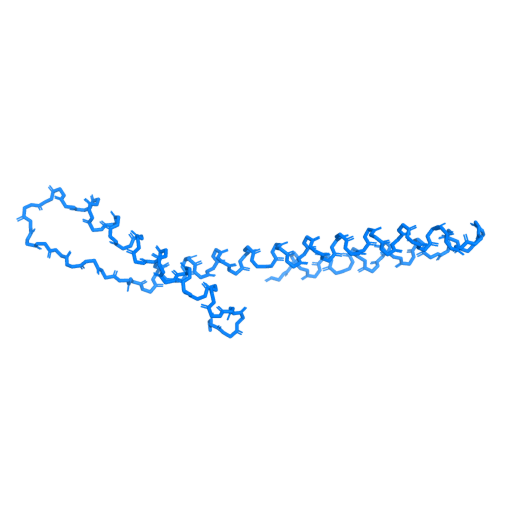TRP A CA 1
ATOM 619 C C . TRP A 1 81 ? 33.026 13.774 -27.392 1.00 55.59 81 TRP A C 1
ATOM 621 O O . TRP A 1 81 ? 32.764 14.408 -26.376 1.00 55.59 81 TRP A O 1
ATOM 631 N N . ASN A 1 82 ? 32.995 14.365 -28.589 1.00 55.62 82 ASN A N 1
ATOM 632 C CA . ASN A 1 82 ? 32.669 15.775 -28.828 1.00 55.62 82 ASN A CA 1
ATOM 633 C C . ASN A 1 82 ? 31.181 16.136 -28.567 1.00 55.62 82 ASN A C 1
ATOM 635 O O . ASN A 1 82 ? 30.891 17.238 -28.110 1.00 55.62 82 ASN A O 1
ATOM 639 N N . LEU A 1 83 ? 30.219 15.227 -28.788 1.00 58.91 83 LEU A N 1
ATOM 640 C CA . LEU A 1 83 ? 28.787 15.515 -28.564 1.00 58.91 83 LEU A CA 1
ATOM 641 C C . LEU A 1 83 ? 28.309 15.237 -27.125 1.00 58.91 83 LEU A C 1
ATOM 643 O O . LEU A 1 83 ? 27.316 15.826 -26.699 1.00 58.91 83 LEU A O 1
ATOM 647 N N . GLY A 1 84 ? 29.003 14.375 -26.372 1.00 58.50 84 GLY A N 1
ATOM 648 C CA . GLY A 1 84 ? 28.595 13.960 -25.020 1.00 58.50 84 GLY A CA 1
ATOM 649 C C . GLY A 1 84 ? 28.574 15.114 -24.011 1.00 58.50 84 GLY A C 1
ATOM 650 O O . GLY A 1 84 ? 27.610 15.263 -23.262 1.00 58.50 84 GLY A O 1
ATOM 651 N N . ASN A 1 85 ? 29.568 16.006 -24.082 1.00 58.84 85 ASN A N 1
ATOM 652 C CA . ASN A 1 85 ? 29.684 17.172 -23.194 1.00 58.84 85 ASN A CA 1
ATOM 653 C C . ASN A 1 85 ? 28.569 18.206 -23.382 1.00 58.84 85 ASN A C 1
ATOM 655 O O . ASN A 1 85 ? 28.294 18.985 -22.478 1.00 58.84 85 ASN A O 1
ATOM 659 N N . LYS A 1 86 ? 27.944 18.251 -24.564 1.00 58.22 86 LYS A N 1
ATOM 660 C CA . LYS A 1 86 ? 26.869 19.206 -24.851 1.00 58.22 86 LYS A CA 1
ATOM 661 C C . LYS A 1 86 ? 25.503 18.681 -24.421 1.00 58.22 86 LYS A C 1
ATOM 663 O O . LYS A 1 86 ? 24.586 19.471 -24.285 1.00 58.22 86 LYS A O 1
ATOM 668 N N . ILE A 1 87 ? 25.359 17.370 -24.231 1.00 60.12 87 ILE A N 1
ATOM 669 C CA . ILE A 1 87 ? 24.107 16.739 -23.799 1.00 60.12 87 ILE A CA 1
ATOM 670 C C . ILE A 1 87 ? 24.066 16.638 -22.269 1.00 60.12 87 ILE A C 1
ATOM 672 O O . ILE A 1 87 ? 23.013 16.873 -21.689 1.00 60.12 87 ILE A O 1
ATOM 676 N N . SER A 1 88 ? 25.197 16.387 -21.597 1.00 57.97 88 SER A N 1
ATOM 677 C CA . SER A 1 88 ? 25.247 16.316 -20.127 1.00 57.97 88 SER A CA 1
ATOM 678 C C . SER A 1 88 ? 24.744 17.590 -19.439 1.00 57.97 88 SER A C 1
ATOM 680 O O . SER A 1 88 ? 24.025 17.497 -18.452 1.00 57.97 88 SER A O 1
ATOM 682 N N . THR A 1 89 ? 25.045 18.767 -19.995 1.00 59.06 89 THR A N 1
ATOM 683 C CA . THR A 1 89 ? 24.636 20.056 -19.411 1.00 59.06 89 THR A CA 1
ATOM 684 C C . THR A 1 89 ? 23.133 20.315 -19.511 1.00 59.06 89 THR A C 1
ATOM 686 O O . THR A 1 89 ? 22.581 20.988 -18.657 1.00 59.06 89 THR A O 1
ATOM 689 N N . TRP A 1 90 ? 22.454 19.771 -20.526 1.00 59.59 90 TRP A N 1
ATOM 690 C CA . TRP A 1 90 ? 20.995 19.897 -20.665 1.00 59.59 90 TRP A CA 1
ATOM 691 C C . TRP A 1 90 ? 20.252 18.949 -19.718 1.00 59.59 90 TRP A C 1
ATOM 693 O O . TRP A 1 90 ? 19.157 19.250 -19.258 1.00 59.59 90 TRP A O 1
ATOM 703 N N . TRP A 1 91 ? 20.858 17.799 -19.415 1.00 57.16 91 TRP A N 1
ATOM 704 C CA . TRP A 1 91 ? 20.273 16.788 -18.537 1.00 57.16 91 TRP A CA 1
ATOM 705 C C . TRP A 1 91 ? 20.327 17.158 -17.049 1.00 57.16 91 TRP A C 1
ATOM 707 O O . TRP A 1 91 ? 19.420 16.780 -16.312 1.00 57.16 91 TRP A O 1
ATOM 717 N N . GLU A 1 92 ? 21.357 17.877 -16.593 1.00 56.78 92 GLU A N 1
ATOM 718 C CA . GLU A 1 92 ? 21.447 18.336 -15.195 1.00 56.78 92 GLU A CA 1
ATOM 719 C C . GLU A 1 92 ? 20.389 19.400 -14.858 1.00 56.78 92 GLU A C 1
ATOM 721 O O . GLU A 1 92 ? 19.756 19.316 -13.806 1.00 56.78 92 GLU A O 1
ATOM 726 N N . GLU A 1 93 ? 20.122 20.340 -15.771 1.00 58.88 93 GLU A N 1
ATOM 727 C CA . GLU A 1 93 ? 19.156 21.428 -15.551 1.00 58.88 93 GLU A CA 1
ATOM 728 C C . GLU A 1 93 ? 17.698 20.926 -15.473 1.00 58.88 93 GLU A C 1
ATOM 730 O O . GLU A 1 93 ? 16.937 21.350 -14.600 1.00 58.88 93 GLU A O 1
ATOM 735 N N . ASP A 1 94 ? 17.307 19.972 -16.326 1.00 56.66 94 ASP A N 1
ATOM 736 C CA . ASP A 1 94 ? 15.940 19.423 -16.335 1.00 56.66 94 ASP A CA 1
ATOM 737 C C . ASP A 1 94 ? 15.642 18.548 -15.103 1.00 56.66 94 ASP A C 1
ATOM 739 O O . ASP A 1 94 ? 14.521 18.547 -14.579 1.00 56.66 94 ASP A O 1
ATOM 743 N N . VAL A 1 95 ? 16.644 17.820 -14.595 1.00 58.41 95 VAL A N 1
ATOM 744 C CA . VAL A 1 95 ? 16.489 16.978 -13.399 1.00 58.41 95 VAL A CA 1
ATOM 745 C C . VAL A 1 95 ? 16.383 17.832 -12.130 1.00 58.41 95 VAL A C 1
ATOM 747 O O . VAL A 1 95 ? 15.556 17.524 -11.267 1.00 58.41 95 VAL A O 1
ATOM 750 N N . GLU A 1 96 ? 17.145 18.924 -12.008 1.00 56.69 96 GLU A N 1
ATOM 751 C CA . GLU A 1 96 ? 17.021 19.847 -10.868 1.00 56.69 96 GLU A CA 1
ATOM 752 C C . GLU A 1 96 ? 15.651 20.544 -10.818 1.00 56.69 96 GLU A C 1
ATOM 754 O O . GLU A 1 96 ? 15.069 20.695 -9.736 1.00 56.69 96 GLU A O 1
ATOM 759 N N . LEU A 1 97 ? 15.084 20.907 -11.974 1.00 59.72 97 LEU A N 1
ATOM 760 C CA . LEU A 1 97 ? 13.752 21.512 -12.062 1.00 59.72 97 LEU A CA 1
ATOM 761 C C . LEU A 1 97 ? 12.633 20.537 -11.663 1.00 59.72 97 LEU A C 1
ATOM 763 O O . LEU A 1 97 ? 11.728 20.919 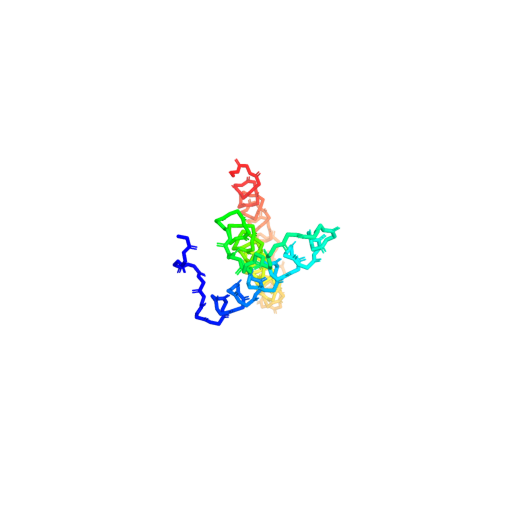-10.909 1.00 59.72 97 LEU A O 1
ATOM 767 N N . GLU A 1 98 ? 12.699 19.268 -12.093 1.00 52.84 98 GLU A N 1
ATOM 768 C CA . 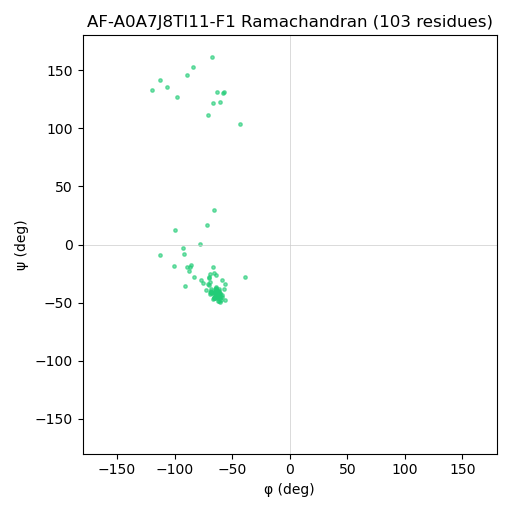GLU A 1 98 ? 11.741 18.245 -11.646 1.00 52.84 98 GLU A CA 1
ATOM 769 C C . GLU A 1 98 ? 11.852 18.007 -10.131 1.00 52.84 98 GLU A C 1
ATOM 771 O O . GLU A 1 98 ? 10.830 17.966 -9.439 1.00 52.84 98 GLU A O 1
ATOM 776 N N . LEU A 1 99 ? 13.071 17.914 -9.587 1.00 50.62 99 LEU A N 1
ATOM 777 C CA . LEU A 1 99 ? 13.296 17.697 -8.155 1.00 50.62 99 LEU A CA 1
ATOM 778 C C . LEU A 1 99 ? 12.778 18.865 -7.305 1.00 50.62 99 LEU A C 1
ATOM 780 O O . LEU A 1 99 ? 12.106 18.630 -6.298 1.00 50.62 99 LEU A O 1
ATOM 784 N N . SER A 1 100 ? 13.002 20.109 -7.729 1.00 53.53 100 SER A N 1
ATOM 785 C CA . SER A 1 100 ? 12.482 21.297 -7.039 1.00 53.53 100 SER A CA 1
ATOM 786 C C . SER A 1 100 ? 10.945 21.307 -6.994 1.00 53.53 100 SER A C 1
ATOM 788 O O . SER A 1 100 ? 10.343 21.596 -5.959 1.00 53.53 100 SER A O 1
ATOM 790 N N . SER A 1 101 ? 10.284 20.874 -8.074 1.00 55.50 101 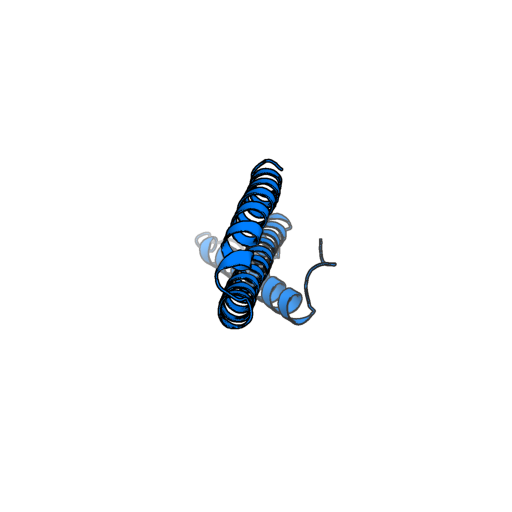SER A N 1
ATOM 791 C CA . SER A 1 101 ? 8.816 20.799 -8.142 1.00 55.50 101 SER A CA 1
ATOM 792 C C . SER A 1 101 ? 8.192 19.709 -7.254 1.00 55.50 101 SER A C 1
ATOM 794 O O . SER A 1 101 ? 7.053 19.856 -6.804 1.00 55.50 101 SER A O 1
ATOM 796 N N . VAL A 1 102 ? 8.933 18.628 -6.984 1.00 50.50 102 VAL A N 1
ATOM 797 C CA . VAL A 1 102 ? 8.493 17.483 -6.168 1.00 50.50 102 VAL A CA 1
ATOM 798 C C . VAL A 1 102 ? 8.664 17.745 -4.669 1.00 50.50 102 VAL A C 1
ATOM 800 O O . VAL A 1 102 ? 7.905 17.200 -3.871 1.00 50.50 102 VAL A O 1
ATOM 803 N N . TRP A 1 103 ? 9.626 18.583 -4.275 1.00 42.88 103 TRP A N 1
ATOM 804 C CA . TRP A 1 103 ? 9.872 18.920 -2.867 1.00 42.88 103 TRP A CA 1
ATOM 805 C C . TRP A 1 103 ? 9.076 20.134 -2.361 1.00 42.88 103 TRP A C 1
ATOM 807 O O . TRP A 1 103 ? 8.895 20.268 -1.152 1.00 42.88 103 TRP A O 1
ATOM 817 N N . HIS A 1 104 ? 8.565 20.992 -3.252 1.00 49.44 104 HIS A N 1
ATOM 818 C CA . HIS A 1 104 ? 7.824 22.212 -2.890 1.00 49.44 104 HIS A CA 1
ATOM 819 C C . HIS A 1 104 ? 6.285 22.106 -2.954 1.00 49.44 104 HIS A C 1
ATOM 821 O O . HIS A 1 104 ? 5.608 23.134 -2.870 1.00 49.44 104 HIS A O 1
ATOM 827 N N . ARG A 1 105 ? 5.709 20.902 -3.075 1.00 43.53 105 ARG A N 1
ATOM 828 C CA . ARG A 1 105 ? 4.253 20.676 -3.153 1.00 43.53 105 ARG A CA 1
ATOM 829 C C . ARG A 1 105 ? 3.785 19.613 -2.160 1.00 43.53 105 ARG A C 1
ATOM 831 O O . ARG A 1 105 ? 2.678 19.794 -1.608 1.00 43.53 105 ARG A O 1
#

Nearest PDB structures (foldseek):
  8cq2-assembly1_E  TM=3.636E-01  e=1.575E+00  Photorhabdus luminescens
  8cq0-assembly1_B  TM=3.651E-01  e=2.372E+00  Photorhabdus luminescens
  8snb-assembly1_8U  TM=2.931E-01  e=9.943E+00  Strongylocentrotus purpuratus

Foldseek 3Di:
DPPVDDPVLVVVLVVQLQVVLVVVQVVPPPDPDDRDDRDRDPVSSVVSVVVSVVVVVVVVVVVVVVVVVVVLVVCVVPDDPVVNVVVVVVVVVVVVVVVVVVVPD